Protein AF-A0A8T5NC60-F1 (afdb_monomer)

Sequence (73 aa):
MENI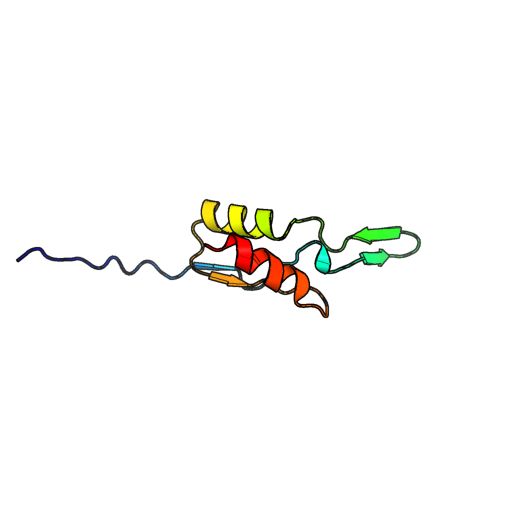EQKNHPGKADIHVHTRYSGFGKYSFLRFPESITEPAKAVEAARRKKLDVLCITDHNTIQGAIIAKKHAI

Nearest PDB structures (foldseek):
  6fij-assembly1_B  TM=5.411E-01  e=7.705E+00  Cercospora nicotianae
  1d5c-assembly1_A  TM=3.623E-01  e=7.208E+00  Plasmodium falciparum

Mean predicted aligned error: 5.75 Å

pLDDT: mean 91.88, std 13.13, range [46.84, 98.62]

Secondary structure (DSSP, 8-state):
--------PPP-EEEEE--GGG-EEEETTEEEES----HHHHHHHHHHTT-SEEEE--TT--HHHHHHHHH--

Structure (mmCIF, N/CA/C/O backbone):
data_AF-A0A8T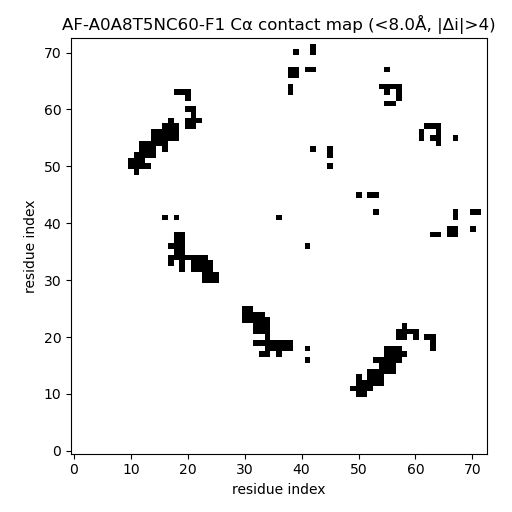5NC60-F1
#
_entry.id   AF-A0A8T5NC60-F1
#
loop_
_atom_site.group_PDB
_atom_site.id
_atom_site.type_symbol
_atom_site.label_atom_id
_atom_site.label_alt_id
_atom_site.label_comp_id
_atom_site.label_asym_id
_atom_site.label_entity_id
_atom_site.label_seq_id
_atom_site.pdbx_PDB_ins_code
_atom_site.Cartn_x
_atom_site.Cartn_y
_atom_site.Cartn_z
_atom_site.occupancy
_atom_site.B_iso_or_equiv
_atom_site.auth_seq_id
_atom_site.auth_comp_id
_atom_site.auth_asym_id
_atom_site.auth_atom_id
_atom_site.pdbx_PDB_model_num
ATOM 1 N N . MET A 1 1 ? -31.708 -1.042 29.990 1.00 46.84 1 MET A N 1
ATOM 2 C CA . MET A 1 1 ? -31.308 -0.460 28.695 1.00 46.84 1 MET A CA 1
ATOM 3 C C . MET A 1 1 ? -29.830 -0.161 28.813 1.00 46.84 1 MET A C 1
ATOM 5 O O . MET A 1 1 ? -29.470 0.726 29.573 1.00 46.84 1 MET A O 1
ATOM 9 N N . GLU A 1 2 ? -28.981 -0.991 28.215 1.00 47.00 2 GLU A N 1
ATOM 10 C CA . GLU A 1 2 ? -27.539 -0.744 28.220 1.00 47.00 2 GLU A CA 1
ATOM 11 C C . GLU A 1 2 ? -27.244 0.433 27.289 1.00 47.00 2 GLU A C 1
ATOM 13 O O . GLU A 1 2 ? -27.602 0.415 26.112 1.00 47.00 2 GLU A O 1
ATOM 18 N N . ASN A 1 3 ? -26.634 1.479 27.848 1.00 53.50 3 ASN A N 1
ATOM 19 C CA . ASN A 1 3 ? -26.086 2.590 27.086 1.00 53.50 3 ASN A CA 1
ATOM 20 C C . ASN A 1 3 ? -24.915 2.063 26.259 1.00 53.50 3 ASN A C 1
ATOM 22 O O . ASN A 1 3 ? -23.811 1.879 26.771 1.00 53.50 3 ASN A O 1
ATOM 26 N N . ILE A 1 4 ? -25.158 1.821 24.975 1.00 59.81 4 ILE A N 1
ATOM 27 C CA . ILE A 1 4 ? -24.093 1.576 24.012 1.00 59.81 4 ILE A CA 1
ATOM 28 C C . ILE A 1 4 ? -23.502 2.949 23.690 1.00 59.81 4 ILE A C 1
ATOM 30 O O . ILE A 1 4 ? -23.932 3.624 22.757 1.00 59.81 4 ILE A O 1
ATOM 34 N N . GLU A 1 5 ? -22.529 3.396 24.484 1.00 58.94 5 GLU A N 1
ATOM 35 C CA . GLU A 1 5 ? -21.611 4.435 24.025 1.00 58.94 5 GLU A CA 1
ATOM 36 C C . GLU A 1 5 ? -20.861 3.873 22.813 1.00 58.94 5 GLU A C 1
ATOM 38 O O . GLU A 1 5 ? -19.861 3.161 22.937 1.00 58.94 5 GLU A O 1
ATOM 43 N N . GLN A 1 6 ? -21.356 4.169 21.612 1.00 62.53 6 GLN A N 1
ATOM 44 C CA . GLN A 1 6 ? -20.550 4.050 20.409 1.00 62.53 6 GLN A CA 1
ATOM 45 C C . GLN A 1 6 ? -19.375 5.018 20.558 1.00 62.53 6 GLN A C 1
ATOM 47 O O . GLN A 1 6 ? -19.497 6.222 20.338 1.00 62.53 6 GLN A O 1
ATOM 52 N N . LYS A 1 7 ? -18.220 4.488 20.967 1.00 59.75 7 LYS A N 1
ATOM 53 C CA . LYS A 1 7 ? -16.944 5.197 20.883 1.00 59.75 7 LYS A CA 1
ATOM 54 C C . LYS A 1 7 ? -16.657 5.484 19.412 1.00 59.75 7 LYS A C 1
ATOM 56 O O . LYS A 1 7 ? -16.070 4.658 18.718 1.00 59.75 7 LYS A O 1
ATOM 61 N N . ASN A 1 8 ? -17.054 6.666 18.952 1.00 69.12 8 ASN A N 1
ATOM 62 C CA . ASN A 1 8 ? -16.611 7.227 17.683 1.00 69.12 8 ASN A CA 1
ATOM 63 C C . ASN A 1 8 ? -15.115 7.530 17.799 1.00 69.12 8 ASN A C 1
ATOM 65 O O . ASN A 1 8 ? -14.721 8.622 18.209 1.00 69.12 8 ASN A O 1
ATOM 69 N N . HIS A 1 9 ? -14.267 6.546 17.501 1.00 73.19 9 HIS A N 1
ATOM 70 C CA . HIS A 1 9 ? -12.859 6.839 17.286 1.00 73.19 9 HIS A CA 1
ATOM 71 C C . HIS A 1 9 ? -12.711 7.499 15.910 1.00 73.19 9 HIS A C 1
ATOM 73 O O . HIS A 1 9 ? -13.410 7.118 14.968 1.00 73.19 9 HIS A O 1
ATOM 79 N N . PRO A 1 10 ? -11.826 8.499 15.766 1.00 86.88 10 PRO A N 1
ATOM 80 C CA . PRO A 1 10 ? -11.527 9.045 14.454 1.00 86.88 10 PRO A CA 1
ATOM 81 C C . PRO A 1 10 ? -11.001 7.919 13.560 1.00 86.88 10 PRO A C 1
ATOM 83 O O . PRO A 1 10 ? -10.105 7.167 13.961 1.00 86.88 10 PRO A O 1
ATOM 86 N N . GLY A 1 11 ? -11.590 7.796 12.369 1.00 92.56 11 GLY A N 1
ATOM 87 C CA . GLY A 1 11 ? -11.145 6.839 11.365 1.00 92.56 11 GLY A CA 1
ATOM 88 C C . GLY A 1 11 ? -9.694 7.117 10.974 1.00 92.56 11 GLY A C 1
ATOM 89 O O . GLY A 1 11 ? -9.296 8.270 10.793 1.00 92.56 11 GLY A O 1
ATOM 90 N N . LYS A 1 12 ? -8.892 6.064 10.861 1.00 95.81 12 LYS A N 1
ATOM 91 C CA . LYS A 1 12 ? -7.464 6.130 10.571 1.00 95.81 12 LYS A CA 1
ATOM 92 C C . LYS A 1 12 ? -7.170 5.422 9.257 1.00 95.81 12 LYS A C 1
ATOM 94 O O . LYS A 1 12 ? -7.362 4.215 9.132 1.00 95.81 12 LYS A O 1
ATOM 99 N N . ALA A 1 13 ? -6.646 6.171 8.294 1.00 97.25 13 ALA A N 1
ATOM 100 C CA . ALA A 1 13 ? -6.3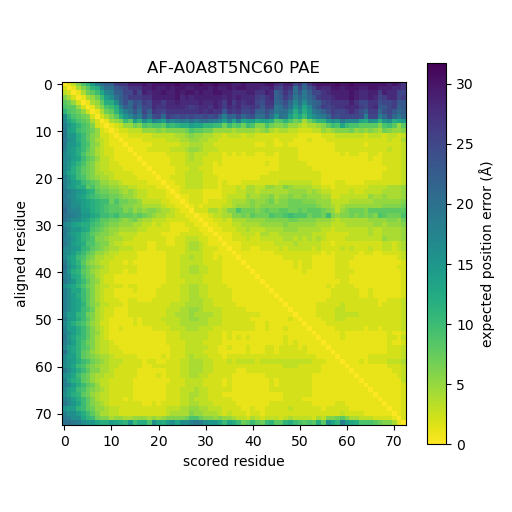26 5.662 6.969 1.00 97.25 13 ALA A CA 1
ATOM 101 C C . ALA A 1 13 ? -4.871 5.950 6.594 1.00 97.25 13 ALA A C 1
ATOM 103 O O . ALA A 1 13 ? -4.331 6.998 6.949 1.00 97.25 13 ALA A O 1
ATOM 104 N N . ASP A 1 14 ? -4.262 5.032 5.848 1.00 97.88 14 ASP A N 1
ATOM 105 C CA . ASP A 1 14 ? -3.061 5.310 5.059 1.00 97.88 14 ASP A CA 1
ATOM 106 C C . ASP A 1 14 ? -3.459 5.311 3.582 1.00 97.88 14 ASP A C 1
ATOM 108 O O . ASP A 1 14 ? -3.935 4.299 3.058 1.00 97.88 14 ASP A O 1
ATOM 112 N N . ILE A 1 15 ? -3.350 6.477 2.947 1.00 97.88 15 ILE A N 1
ATOM 113 C CA . ILE A 1 15 ? -3.909 6.728 1.615 1.00 97.88 15 ILE A CA 1
ATOM 114 C C . ILE A 1 15 ? -2.879 6.587 0.490 1.00 97.88 15 ILE A C 1
ATOM 116 O O . ILE A 1 15 ? -3.259 6.685 -0.674 1.00 97.88 15 ILE A O 1
ATOM 120 N N . HIS A 1 16 ? -1.602 6.359 0.814 1.00 98.25 16 HIS A N 1
ATOM 121 C CA . HIS A 1 16 ? -0.521 6.339 -0.173 1.00 98.25 16 HIS A CA 1
ATOM 122 C C . HIS A 1 16 ? 0.549 5.312 0.208 1.00 98.25 16 HIS A C 1
ATOM 124 O O . HIS A 1 16 ? 1.549 5.631 0.853 1.00 98.25 16 HIS A O 1
ATOM 130 N N . VAL A 1 17 ? 0.353 4.059 -0.209 1.00 98.31 17 VAL A N 1
ATOM 131 C CA . VAL A 1 17 ? 1.288 2.961 0.068 1.00 98.31 17 VAL A CA 1
ATOM 132 C C . VAL A 1 17 ? 1.705 2.258 -1.215 1.00 98.31 17 VAL A C 1
ATOM 134 O O . VAL A 1 17 ? 0.880 1.728 -1.956 1.00 98.31 17 VAL A O 1
ATOM 137 N N . HIS A 1 18 ? 3.017 2.176 -1.423 1.00 98.38 18 HIS A N 1
ATOM 138 C CA . HIS A 1 18 ? 3.632 1.417 -2.508 1.00 98.38 18 HIS A CA 1
ATOM 139 C C . HIS A 1 18 ? 4.047 0.018 -2.051 1.00 98.38 18 HIS A C 1
ATOM 141 O O . HIS A 1 18 ? 4.672 -0.168 -1.001 1.00 98.38 18 HIS A O 1
ATOM 147 N N . THR A 1 19 ? 3.787 -0.971 -2.893 1.00 98.50 19 THR A N 1
ATOM 148 C CA . THR A 1 19 ? 4.313 -2.333 -2.793 1.00 98.50 19 THR A CA 1
ATOM 149 C C . THR A 1 19 ? 5.416 -2.542 -3.827 1.00 98.50 19 THR A C 1
ATOM 151 O O . THR A 1 19 ? 5.673 -1.685 -4.676 1.00 98.50 19 THR A O 1
ATOM 154 N N . ARG A 1 20 ? 6.052 -3.718 -3.826 1.00 97.81 20 ARG A N 1
ATOM 155 C CA . ARG A 1 20 ? 7.062 -4.050 -4.844 1.00 97.81 20 ARG A CA 1
ATOM 156 C C . ARG A 1 20 ? 6.591 -3.924 -6.290 1.00 97.81 20 ARG A C 1
ATOM 158 O O . ARG A 1 20 ? 7.413 -3.897 -7.202 1.00 97.81 20 ARG A O 1
ATOM 165 N N . TYR A 1 21 ? 5.278 -3.920 -6.510 1.00 97.94 21 TYR A N 1
ATOM 166 C CA . TYR A 1 21 ? 4.699 -3.812 -7.840 1.00 97.94 21 TYR A CA 1
ATOM 167 C C . TYR A 1 21 ? 4.848 -2.399 -8.427 1.00 97.94 21 TYR A C 1
ATOM 169 O O . TYR A 1 21 ? 4.614 -2.224 -9.614 1.00 97.94 21 TYR A O 1
ATOM 177 N N . SER A 1 22 ? 5.352 -1.428 -7.657 1.00 97.31 22 SER A N 1
ATOM 178 C CA . SER A 1 22 ? 5.761 -0.101 -8.144 1.00 97.31 22 SER A CA 1
ATOM 179 C C . SER A 1 22 ? 7.009 -0.096 -9.044 1.00 97.31 22 SER A C 1
ATOM 181 O O . SER A 1 22 ? 7.370 0.946 -9.587 1.00 97.31 22 SER A O 1
ATOM 183 N N . GLY A 1 23 ? 7.665 -1.245 -9.235 1.00 94.62 23 GLY A N 1
ATOM 184 C CA . GLY A 1 23 ? 8.749 -1.398 -10.202 1.00 94.62 23 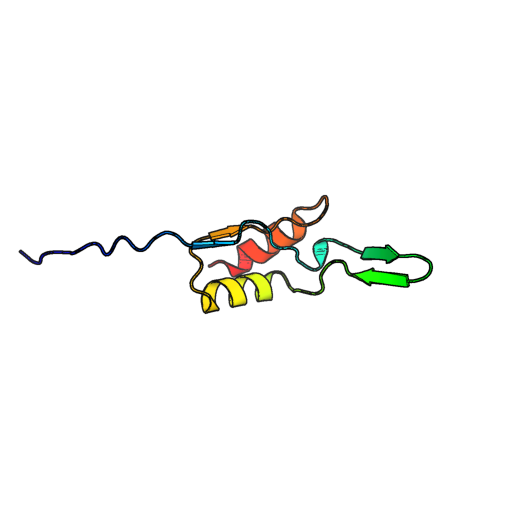GLY A CA 1
ATOM 185 C C . GLY A 1 23 ? 10.098 -0.875 -9.704 1.00 94.62 23 GLY A C 1
ATOM 186 O O . GLY A 1 23 ? 10.439 -1.020 -8.530 1.00 94.62 23 GLY A O 1
ATOM 187 N N . PHE A 1 24 ? 10.897 -0.329 -10.624 1.00 96.00 24 PHE A N 1
ATOM 188 C CA . PHE A 1 24 ? 12.272 0.101 -10.363 1.00 96.00 24 PHE A CA 1
ATOM 189 C C . PHE A 1 24 ? 12.493 1.551 -10.783 1.00 96.00 24 PHE A C 1
ATOM 191 O O . PHE A 1 24 ? 12.196 1.914 -11.922 1.00 96.00 24 PHE A O 1
ATOM 198 N N . GLY A 1 25 ? 13.099 2.325 -9.890 1.00 94.12 25 GLY A N 1
ATOM 199 C CA . GLY A 1 25 ? 1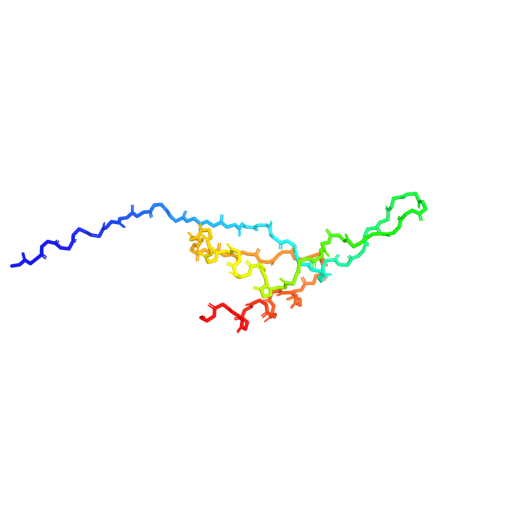3.650 3.638 -10.166 1.00 94.12 25 GLY A CA 1
ATOM 200 C C . GLY A 1 25 ? 15.063 3.543 -10.730 1.00 94.12 25 GLY A C 1
ATOM 201 O O . GLY A 1 25 ? 15.733 2.500 -10.686 1.00 94.12 25 GLY A O 1
ATOM 202 N N . LYS A 1 26 ? 15.526 4.663 -11.280 1.00 95.56 26 LYS A N 1
ATOM 203 C CA . LYS A 1 26 ? 16.893 4.826 -11.766 1.00 95.56 26 LYS A CA 1
ATOM 204 C C . LYS A 1 26 ? 17.432 6.174 -11.314 1.00 95.56 26 LYS A C 1
ATOM 206 O O . LYS A 1 26 ? 16.800 7.199 -11.542 1.00 95.56 26 LYS A O 1
ATOM 211 N N . TYR A 1 27 ? 18.632 6.167 -10.746 1.00 93.94 27 TYR A N 1
ATOM 212 C CA . TYR A 1 27 ? 19.385 7.378 -10.444 1.00 93.94 27 TYR A CA 1
ATOM 213 C C . TYR A 1 27 ? 20.832 7.205 -10.902 1.00 93.94 27 TYR A C 1
ATOM 215 O O . TYR A 1 27 ? 21.562 6.360 -10.385 1.00 93.94 27 TYR A O 1
ATOM 223 N N . SER A 1 28 ? 21.251 7.995 -11.895 1.00 94.56 28 SER A N 1
ATOM 224 C CA . SER A 1 28 ? 22.548 7.831 -12.565 1.00 94.56 28 SER A CA 1
ATOM 225 C C . SER A 1 28 ? 22.735 6.387 -13.082 1.00 94.56 28 SER A C 1
ATOM 227 O O . SER A 1 28 ? 21.941 5.917 -13.904 1.00 94.56 28 SER A O 1
ATOM 229 N N . PHE A 1 29 ? 23.752 5.669 -12.604 1.00 94.62 29 PHE A N 1
ATOM 230 C CA . PHE A 1 29 ? 24.024 4.264 -12.919 1.00 94.62 29 PHE A CA 1
ATOM 231 C C . PHE A 1 29 ? 23.302 3.267 -11.995 1.00 94.62 29 PHE A C 1
ATOM 233 O O . PHE A 1 29 ? 23.334 2.066 -12.255 1.00 94.62 29 PHE A O 1
ATOM 240 N N . LEU A 1 30 ? 22.648 3.733 -10.927 1.00 94.88 30 LEU A N 1
ATOM 241 C CA . LEU A 1 30 ? 21.958 2.874 -9.968 1.00 94.88 30 LEU A CA 1
ATOM 242 C C . LEU A 1 30 ? 20.5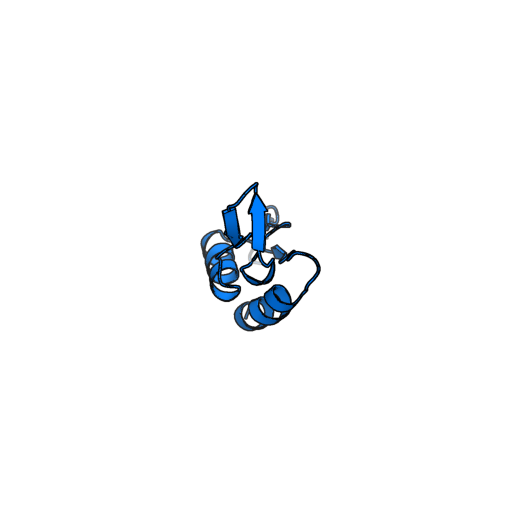26 2.591 -10.419 1.00 94.88 30 LEU A C 1
ATOM 244 O O . LEU A 1 30 ? 19.776 3.501 -10.775 1.00 94.88 30 LEU A O 1
ATOM 248 N N . ARG A 1 31 ? 20.138 1.316 -10.347 1.00 95.75 31 ARG A N 1
ATOM 249 C CA . ARG A 1 31 ? 18.762 0.844 -10.506 1.00 95.75 31 ARG A CA 1
ATOM 250 C C . ARG A 1 31 ? 18.335 0.184 -9.205 1.00 95.75 31 ARG A C 1
ATOM 252 O O . ARG A 1 31 ? 19.037 -0.694 -8.711 1.00 95.75 31 ARG A O 1
ATOM 259 N N . PHE A 1 32 ? 17.199 0.597 -8.665 1.00 95.31 32 PHE A N 1
ATOM 260 C CA . PHE A 1 32 ? 16.725 0.137 -7.363 1.00 95.31 32 PHE A CA 1
ATOM 261 C C . PHE A 1 32 ? 15.207 -0.056 -7.383 1.00 95.31 32 PHE A C 1
ATOM 263 O O . PHE A 1 32 ? 14.523 0.608 -8.160 1.00 95.31 32 PHE A O 1
ATOM 270 N N . PRO A 1 33 ? 14.671 -1.007 -6.604 1.00 95.75 33 PRO A N 1
ATOM 271 C CA . PRO A 1 33 ? 13.229 -1.168 -6.475 1.00 95.75 33 PRO A CA 1
ATOM 272 C C . PRO A 1 33 ? 12.631 0.068 -5.790 1.00 95.75 33 PRO A C 1
ATOM 274 O O . PRO A 1 33 ? 13.152 0.509 -4.768 1.00 95.75 33 PRO A O 1
ATOM 277 N N . GLU A 1 34 ? 11.529 0.600 -6.321 1.00 95.38 34 GLU A N 1
ATOM 278 C CA . GLU A 1 34 ? 10.832 1.759 -5.725 1.00 95.38 34 GLU A CA 1
ATOM 279 C C . GLU A 1 34 ? 10.194 1.408 -4.373 1.00 95.38 34 GLU A C 1
ATOM 281 O O . GLU A 1 34 ? 10.047 2.243 -3.486 1.00 95.38 34 GLU A O 1
ATOM 286 N N . SER A 1 35 ? 9.825 0.141 -4.197 1.00 96.94 35 SER A N 1
ATOM 287 C CA . SER A 1 35 ? 9.404 -0.428 -2.923 1.00 96.94 35 SER A CA 1
ATOM 288 C C . SER A 1 35 ? 9.781 -1.903 -2.902 1.00 96.94 35 SER A C 1
ATOM 290 O O . SER A 1 35 ? 9.831 -2.571 -3.932 1.00 96.94 35 SER A O 1
ATOM 292 N N . ILE A 1 36 ? 10.070 -2.427 -1.717 1.00 97.06 36 ILE A N 1
ATOM 293 C CA . ILE A 1 36 ? 10.391 -3.848 -1.512 1.00 97.06 36 ILE A CA 1
ATOM 294 C C . ILE A 1 36 ? 9.262 -4.598 -0.791 1.00 97.06 36 ILE A C 1
ATOM 296 O O . ILE A 1 36 ? 9.282 -5.828 -0.696 1.00 97.06 36 ILE A O 1
ATOM 300 N N . THR A 1 37 ? 8.257 -3.866 -0.305 1.00 98.12 37 THR A N 1
ATOM 301 C CA . THR A 1 37 ? 7.195 -4.385 0.558 1.00 98.12 37 THR A CA 1
ATOM 302 C C . THR A 1 37 ? 6.268 -5.335 -0.204 1.00 98.12 37 THR A C 1
ATOM 304 O O . THR A 1 37 ? 5.677 -4.970 -1.221 1.00 98.12 37 THR A O 1
ATOM 307 N N . GLU A 1 38 ? 6.111 -6.556 0.313 1.00 98.25 38 GLU A N 1
ATOM 308 C CA . GLU A 1 38 ? 5.061 -7.497 -0.109 1.00 98.25 38 GLU A CA 1
ATOM 309 C C . GLU A 1 38 ? 3.671 -6.884 0.135 1.00 98.25 38 GLU A C 1
ATOM 311 O O . GLU A 1 38 ? 3.438 -6.380 1.238 1.00 98.25 38 GLU A O 1
ATOM 316 N N . PRO A 1 39 ? 2.697 -7.016 -0.786 1.00 98.31 39 PRO A N 1
ATOM 317 C CA . PRO A 1 39 ? 1.318 -6.596 -0.525 1.00 98.31 39 PRO A CA 1
ATOM 318 C C . PRO A 1 39 ? 0.732 -7.185 0.770 1.00 98.31 39 PRO A C 1
ATOM 320 O O . PRO A 1 39 ? 0.097 -6.472 1.543 1.00 98.31 39 PRO A O 1
ATOM 323 N N . ALA A 1 40 ? 1.013 -8.461 1.066 1.00 98.19 40 ALA A N 1
ATOM 324 C CA . ALA A 1 40 ? 0.591 -9.107 2.311 1.00 98.19 40 ALA A CA 1
ATOM 325 C C . ALA A 1 40 ? 1.181 -8.421 3.557 1.00 98.19 40 ALA A C 1
ATOM 327 O O . ALA A 1 40 ? 0.485 -8.208 4.548 1.00 98.19 40 ALA A O 1
ATOM 328 N N . LYS A 1 41 ? 2.454 -8.007 3.494 1.00 98.50 41 LYS A N 1
ATOM 329 C CA . LYS A 1 41 ? 3.130 -7.310 4.598 1.00 98.50 41 LYS A CA 1
ATOM 330 C C . LYS A 1 41 ? 2.601 -5.895 4.806 1.00 98.50 41 LYS A C 1
ATOM 332 O O . LYS A 1 41 ? 2.547 -5.448 5.951 1.00 98.50 41 LYS A O 1
ATOM 337 N N . ALA A 1 42 ? 2.158 -5.219 3.745 1.00 98.38 42 ALA A N 1
ATOM 338 C CA . ALA A 1 42 ? 1.461 -3.940 3.869 1.00 98.38 42 ALA A CA 1
ATOM 339 C C . ALA A 1 42 ? 0.152 -4.097 4.669 1.00 98.38 42 ALA A C 1
ATOM 341 O O . ALA A 1 42 ? -0.099 -3.331 5.599 1.00 98.38 42 ALA A O 1
ATOM 342 N N . VAL A 1 43 ? -0.626 -5.149 4.388 1.00 98.44 43 VAL A N 1
ATOM 343 C CA . VAL A 1 43 ? -1.861 -5.464 5.129 1.00 98.44 43 VAL A CA 1
ATOM 344 C C . VAL A 1 43 ? -1.577 -5.839 6.588 1.00 98.44 43 VAL A C 1
ATOM 346 O O . VAL A 1 43 ? -2.216 -5.310 7.498 1.00 98.44 43 VAL A O 1
ATOM 349 N N . GLU A 1 44 ? -0.583 -6.695 6.847 1.00 98.31 44 GLU A N 1
ATOM 350 C CA . GLU A 1 44 ? -0.153 -7.026 8.217 1.00 98.31 44 GLU A CA 1
ATOM 351 C C . GLU A 1 44 ? 0.252 -5.769 9.008 1.00 98.31 44 GLU A C 1
ATOM 353 O O . GLU A 1 44 ? -0.094 -5.616 10.184 1.00 98.31 44 GLU A O 1
ATOM 358 N N . ALA A 1 45 ? 0.975 -4.844 8.368 1.00 98.00 45 ALA A N 1
ATOM 359 C CA . ALA A 1 45 ? 1.380 -3.588 8.985 1.00 98.00 45 ALA A CA 1
ATOM 360 C C . ALA A 1 45 ? 0.179 -2.678 9.285 1.00 98.00 45 ALA A C 1
ATOM 362 O O . ALA A 1 45 ? 0.132 -2.092 10.368 1.00 98.00 45 ALA A O 1
ATOM 363 N N . ALA A 1 46 ? -0.798 -2.591 8.377 1.00 97.69 46 ALA A N 1
ATOM 364 C CA . ALA A 1 46 ? -2.033 -1.840 8.591 1.00 97.69 46 ALA A CA 1
ATOM 365 C C . ALA A 1 46 ? -2.819 -2.362 9.803 1.00 97.69 46 ALA A C 1
ATOM 367 O O . ALA A 1 46 ? -3.204 -1.576 10.669 1.00 97.69 46 ALA A O 1
ATOM 368 N N . ARG A 1 47 ? -2.941 -3.689 9.941 1.00 97.06 47 ARG A N 1
ATOM 369 C CA . ARG A 1 47 ? -3.570 -4.337 11.107 1.00 97.06 47 ARG A CA 1
ATOM 370 C C . ARG A 1 47 ? -2.851 -4.010 12.406 1.00 97.06 47 ARG A C 1
ATOM 372 O O . ARG A 1 47 ? -3.474 -3.563 13.365 1.00 97.06 47 ARG A O 1
ATOM 379 N N . ARG A 1 48 ? -1.521 -4.157 12.431 1.00 97.44 48 ARG A N 1
ATOM 380 C CA . ARG A 1 48 ? -0.702 -3.820 13.609 1.00 97.44 48 ARG A CA 1
ATOM 381 C C . ARG A 1 48 ? -0.852 -2.349 14.011 1.00 97.44 48 ARG A C 1
ATOM 383 O O . ARG A 1 48 ? -0.848 -2.034 15.197 1.00 97.44 48 ARG A O 1
ATOM 390 N N . LYS A 1 49 ? -1.002 -1.454 13.030 1.00 95.94 49 LYS A N 1
ATOM 391 C CA . LYS A 1 49 ? -1.210 -0.012 13.234 1.00 95.94 49 LYS A CA 1
ATOM 392 C C . LYS A 1 49 ? -2.665 0.375 13.526 1.00 95.94 49 LYS A C 1
ATOM 394 O O . LYS A 1 49 ? -2.900 1.568 13.762 1.00 95.94 49 LYS A O 1
ATOM 399 N N . LYS A 1 50 ? -3.593 -0.592 13.518 1.00 95.62 50 LYS A N 1
ATOM 400 C CA . LYS A 1 50 ? -5.041 -0.395 13.666 1.00 95.62 50 LYS A CA 1
ATOM 401 C C . LYS A 1 50 ? -5.564 0.656 12.678 1.00 95.62 50 LYS A C 1
ATOM 403 O O . LYS A 1 50 ? -6.161 1.645 13.089 1.00 95.62 50 LYS A O 1
ATOM 408 N N . LEU A 1 51 ? -5.208 0.502 11.400 1.00 96.38 51 LEU A N 1
ATOM 409 C CA . LEU A 1 51 ? -5.803 1.291 10.321 1.00 96.38 51 LEU A CA 1
ATOM 410 C C . LEU A 1 51 ? -7.178 0.717 9.979 1.00 96.38 51 LEU A C 1
ATOM 412 O O . LEU A 1 51 ? -7.316 -0.499 9.861 1.00 96.38 51 LEU A O 1
ATOM 416 N N . ASP A 1 52 ? -8.142 1.600 9.760 1.00 95.81 52 ASP A N 1
ATOM 417 C CA . ASP A 1 52 ? -9.468 1.256 9.248 1.00 95.81 52 ASP A CA 1
ATOM 418 C C . ASP A 1 52 ? -9.440 1.088 7.727 1.00 95.81 52 ASP A C 1
ATOM 420 O O . ASP A 1 52 ? -10.164 0.270 7.165 1.00 95.81 52 ASP A O 1
ATOM 424 N N . VAL A 1 53 ? -8.572 1.852 7.052 1.00 96.94 53 VAL A N 1
ATOM 425 C CA . VAL A 1 53 ? -8.420 1.834 5.593 1.00 96.94 53 VAL A CA 1
ATOM 426 C C . VAL A 1 53 ? -6.941 1.834 5.208 1.00 96.94 53 VAL A C 1
ATOM 428 O O . VAL A 1 53 ? -6.129 2.578 5.761 1.00 96.94 53 VAL A O 1
ATOM 431 N N . LEU A 1 54 ? -6.598 1.005 4.224 1.00 98.25 54 LEU A N 1
ATOM 432 C CA . LEU A 1 54 ? -5.292 0.968 3.571 1.00 98.25 54 LEU A CA 1
ATOM 433 C C . LEU A 1 54 ? -5.491 1.097 2.059 1.00 98.25 54 LEU A C 1
ATOM 435 O O . LEU A 1 54 ? -6.124 0.234 1.448 1.00 98.25 54 LEU A O 1
ATOM 439 N N . CYS A 1 55 ? -4.904 2.126 1.454 1.00 98.44 55 CYS A N 1
ATOM 440 C CA . CYS A 1 55 ? -4.870 2.298 0.006 1.00 98.44 55 CYS A CA 1
ATOM 441 C C . CYS A 1 55 ? -3.517 1.848 -0.548 1.00 98.44 55 CYS A C 1
ATOM 443 O O . CYS A 1 55 ? -2.471 2.338 -0.131 1.00 98.44 55 CYS A O 1
ATOM 445 N N . ILE A 1 56 ? -3.544 0.940 -1.525 1.00 98.62 56 ILE A N 1
ATOM 446 C CA . ILE A 1 56 ? -2.357 0.565 -2.298 1.00 98.62 56 ILE A CA 1
ATOM 447 C C . ILE A 1 56 ? -2.329 1.391 -3.585 1.00 98.62 56 ILE A C 1
ATOM 449 O O . ILE A 1 56 ? -3.263 1.319 -4.383 1.00 98.62 56 ILE A O 1
ATOM 453 N N . THR A 1 57 ? -1.258 2.155 -3.782 1.00 98.44 57 THR A N 1
ATOM 454 C CA . THR A 1 57 ? -1.104 3.163 -4.842 1.00 98.44 57 THR A CA 1
ATOM 455 C C . THR A 1 57 ? 0.191 2.937 -5.624 1.00 98.44 57 THR A C 1
AT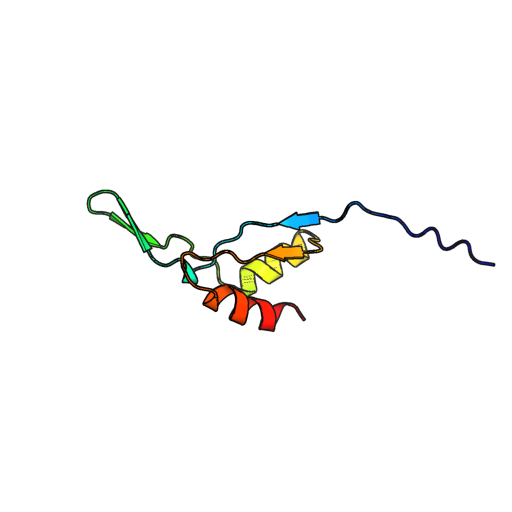OM 457 O O . THR A 1 57 ? 1.060 3.804 -5.683 1.00 98.44 57 THR A O 1
ATOM 460 N N . ASP A 1 58 ? 0.351 1.739 -6.192 1.00 98.50 58 ASP A N 1
ATOM 461 C CA . ASP A 1 58 ? 1.538 1.391 -6.977 1.00 98.50 58 ASP A CA 1
ATOM 462 C C . ASP A 1 58 ? 1.675 2.223 -8.266 1.00 98.50 58 ASP A C 1
ATOM 464 O O . ASP A 1 58 ? 0.690 2.668 -8.857 1.00 98.50 58 ASP A O 1
ATOM 468 N N . HIS A 1 59 ? 2.910 2.407 -8.746 1.00 97.88 59 HIS A N 1
ATOM 469 C CA . HIS A 1 59 ? 3.176 3.162 -9.976 1.00 97.88 59 HIS A CA 1
ATOM 470 C C . HIS A 1 59 ? 2.580 2.485 -11.217 1.00 97.88 59 HIS A C 1
ATOM 472 O O . HIS A 1 59 ? 3.048 1.431 -11.642 1.00 97.88 59 HIS A O 1
ATOM 478 N N . ASN A 1 60 ? 1.585 3.130 -11.839 1.00 97.25 60 ASN A N 1
ATOM 479 C CA . ASN A 1 60 ? 0.963 2.713 -13.105 1.00 97.25 60 ASN A CA 1
ATOM 480 C C . ASN A 1 60 ? 0.442 1.261 -13.119 1.00 97.25 60 ASN A C 1
ATOM 482 O O . ASN A 1 60 ? 0.307 0.654 -14.181 1.00 97.25 60 ASN A O 1
ATOM 486 N N . THR A 1 61 ? 0.146 0.683 -11.952 1.00 97.69 61 THR A N 1
ATOM 487 C CA . THR A 1 61 ? -0.393 -0.674 -11.830 1.00 97.69 61 THR A CA 1
ATOM 488 C C . THR A 1 61 ? -1.264 -0.814 -10.589 1.00 97.69 61 THR A C 1
ATOM 490 O O . THR A 1 61 ? -1.073 -0.125 -9.594 1.00 97.69 61 THR A O 1
ATOM 493 N N . ILE A 1 62 ?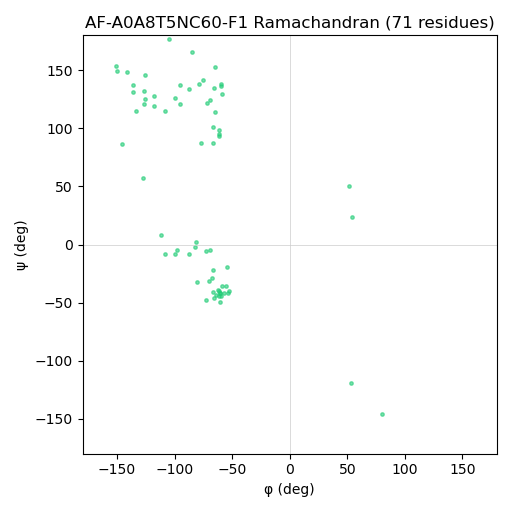 -2.213 -1.749 -10.635 1.00 98.25 62 ILE A N 1
ATOM 494 C CA . ILE A 1 62 ? -3.063 -2.131 -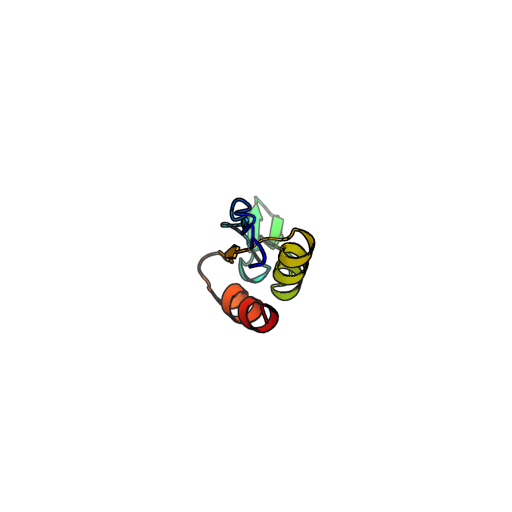9.496 1.00 98.25 62 ILE A CA 1
ATOM 495 C C . ILE A 1 62 ? -2.768 -3.551 -8.998 1.00 98.25 62 ILE A C 1
ATOM 497 O O . ILE A 1 62 ? -3.497 -4.087 -8.165 1.00 98.25 62 ILE A O 1
ATOM 501 N N . GLN A 1 63 ? -1.717 -4.201 -9.508 1.00 98.31 63 GLN A N 1
ATOM 502 C CA . GLN A 1 63 ? -1.425 -5.599 -9.182 1.00 98.31 63 GLN A CA 1
ATOM 503 C C . GLN A 1 63 ? -1.179 -5.811 -7.682 1.00 98.31 63 GLN A C 1
ATOM 505 O O . GLN A 1 63 ? -1.712 -6.764 -7.106 1.00 98.31 63 GLN A O 1
ATOM 510 N N . GLY A 1 64 ? -0.440 -4.905 -7.033 1.00 98.25 64 GLY A N 1
ATOM 511 C CA . GLY A 1 64 ? -0.242 -4.954 -5.587 1.00 98.25 64 GLY A CA 1
ATOM 512 C C . GLY A 1 64 ? -1.555 -4.807 -4.822 1.00 98.25 64 GLY A C 1
ATOM 513 O O . GLY A 1 64 ? -1.786 -5.558 -3.878 1.00 98.25 64 GLY A O 1
ATOM 514 N N . ALA A 1 65 ? -2.466 -3.939 -5.276 1.00 98.25 65 ALA A N 1
ATOM 515 C CA . ALA A 1 65 ? -3.790 -3.771 -4.674 1.00 98.25 65 ALA A CA 1
ATOM 516 C C . ALA A 1 65 ? -4.650 -5.043 -4.791 1.00 98.25 65 ALA A C 1
ATOM 518 O O . ALA A 1 65 ? -5.264 -5.469 -3.812 1.00 98.25 65 ALA A O 1
ATOM 519 N N . ILE A 1 66 ? -4.654 -5.696 -5.961 1.00 98.38 66 ILE A N 1
ATOM 520 C CA . ILE A 1 66 ? -5.386 -6.954 -6.188 1.00 98.38 66 ILE A CA 1
ATOM 521 C C . ILE A 1 66 ? -4.889 -8.052 -5.242 1.00 98.38 66 ILE A C 1
ATOM 523 O O . ILE A 1 66 ? -5.695 -8.805 -4.696 1.00 98.38 66 ILE A O 1
ATOM 527 N N . ILE A 1 67 ? -3.574 -8.154 -5.038 1.00 98.19 67 ILE A N 1
ATOM 528 C CA . ILE A 1 67 ? -2.993 -9.151 -4.133 1.00 98.19 67 ILE A CA 1
ATOM 529 C C . ILE A 1 67 ? -3.270 -8.774 -2.677 1.00 98.19 67 ILE A C 1
ATOM 531 O O . ILE A 1 67 ? -3.761 -9.617 -1.934 1.00 98.19 67 ILE A O 1
ATOM 535 N N . ALA A 1 68 ? -3.042 -7.519 -2.277 1.00 98.25 68 ALA A N 1
ATOM 536 C CA . ALA A 1 68 ? -3.333 -7.033 -0.926 1.00 98.25 68 ALA A CA 1
ATOM 537 C C . ALA A 1 68 ? -4.787 -7.312 -0.521 1.00 98.25 68 ALA A C 1
ATOM 539 O O . ALA A 1 68 ? -5.029 -7.802 0.580 1.00 98.25 68 ALA A O 1
ATOM 540 N N . LYS A 1 69 ? -5.749 -7.109 -1.433 1.00 98.00 69 LYS A N 1
ATOM 541 C CA . LYS A 1 69 ? -7.169 -7.408 -1.194 1.00 98.00 69 LYS A CA 1
ATOM 542 C C . LYS A 1 69 ? -7.408 -8.861 -0.766 1.00 98.00 69 LYS A C 1
ATOM 544 O O . LYS A 1 69 ? -8.252 -9.097 0.090 1.00 98.00 69 LYS A O 1
ATOM 549 N N . LYS A 1 70 ? -6.648 -9.828 -1.295 1.00 97.62 70 LYS A N 1
ATOM 550 C CA . LYS A 1 70 ? -6.753 -11.250 -0.903 1.00 97.62 70 LYS A CA 1
ATOM 551 C C . LYS A 1 70 ? -6.311 -11.508 0.539 1.00 97.62 70 LYS A C 1
ATOM 553 O O . LYS A 1 70 ? -6.699 -12.515 1.115 1.00 97.62 70 LYS A O 1
ATOM 558 N N . HIS A 1 71 ? -5.505 -10.615 1.110 1.00 96.69 71 HIS A N 1
ATOM 559 C CA . HIS A 1 71 ? -5.012 -10.704 2.484 1.00 96.69 71 HIS A CA 1
ATOM 560 C C . HIS A 1 71 ? -5.794 -9.823 3.464 1.00 96.69 71 HIS A C 1
ATOM 562 O O . HIS A 1 71 ? -5.556 -9.926 4.662 1.00 96.69 71 HIS A O 1
ATOM 568 N N . ALA A 1 72 ? -6.698 -8.965 2.977 1.00 91.25 72 ALA A N 1
ATOM 569 C CA . ALA A 1 72 ? -7.441 -7.988 3.777 1.00 91.25 72 ALA A CA 1
ATOM 570 C C . ALA A 1 72 ? -8.669 -8.562 4.519 1.00 91.25 72 ALA A C 1
ATOM 572 O O . ALA A 1 72 ? -9.346 -7.804 5.206 1.00 91.25 72 ALA A O 1
ATOM 573 N N . ILE A 1 73 ? -8.912 -9.875 4.409 1.00 73.06 73 ILE A N 1
ATOM 574 C CA . ILE A 1 73 ? -9.961 -10.659 5.100 1.00 73.06 73 ILE A CA 1
ATOM 575 C C . ILE A 1 73 ? -9.836 -10.659 6.618 1.00 73.06 73 ILE A C 1
ATOM 577 O O . ILE A 1 73 ? -8.734 -11.010 7.101 1.00 73.06 73 ILE A O 1
#

Solvent-accessible surface area (backbone atoms only — not comparable to full-atom values): 4442 Å² total; per-residue (Å²): 133,84,83,78,77,77,78,81,67,83,86,39,69,47,79,76,35,61,19,40,62,34,42,68,47,74,56,93,92,46,74,45,65,68,25,83,44,50,34,56,55,53,44,55,49,36,58,76,67,63,42,78,40,81,35,62,57,28,58,98,45,59,65,38,40,61,53,22,58,75,57,68,117

Radius of gyration: 16.58 Å; Cα contacts (8 Å, |Δi|>4): 108; chains: 1; bounding box: 55×20×42 Å

Foldseek 3Di:
DDPPPPPPDPAAEDAEDEDQQLQWDDDDPDIGRPHDHQLLNQLVVCVVVVHPYYHYDHHPDCPSVVVNVVNND